Protein AF-A0A7S3R9G3-F1 (afdb_monomer_lite)

Radius of gyration: 30.03 Å; chains: 1; bounding box: 36×26×116 Å

Structure (mmCIF, N/CA/C/O backbone):
data_AF-A0A7S3R9G3-F1
#
_entry.id   AF-A0A7S3R9G3-F1
#
loop_
_atom_site.group_PDB
_atom_site.id
_atom_site.type_symbol
_atom_site.label_atom_id
_atom_site.label_alt_id
_atom_site.label_comp_id
_atom_site.label_asym_id
_atom_site.label_entity_id
_atom_site.label_seq_id
_atom_site.pdbx_PDB_ins_code
_atom_site.Cartn_x
_atom_site.Cartn_y
_atom_site.Cartn_z
_atom_site.occupancy
_atom_site.B_iso_or_equiv
_atom_site.auth_seq_id
_atom_site.auth_comp_id
_atom_site.auth_asym_id
_atom_site.auth_atom_id
_atom_site.pdbx_PDB_model_num
ATOM 1 N N . MET A 1 1 ? -21.595 9.672 89.995 1.00 48.03 1 MET A N 1
ATOM 2 C CA . MET A 1 1 ? -22.016 8.463 89.272 1.00 48.03 1 MET A CA 1
ATOM 3 C C . MET A 1 1 ? -22.973 8.930 88.204 1.00 48.03 1 MET A C 1
ATOM 5 O O . MET A 1 1 ? -24.025 9.427 88.570 1.00 48.03 1 MET A O 1
ATOM 9 N N . ASP A 1 2 ? -22.516 8.939 86.957 1.00 40.75 2 ASP A N 1
ATOM 10 C CA . ASP A 1 2 ? -23.247 8.344 85.834 1.00 40.75 2 ASP A CA 1
ATOM 11 C C . ASP A 1 2 ? -22.292 8.276 84.635 1.00 40.75 2 ASP A C 1
ATOM 13 O O . ASP A 1 2 ? -21.876 9.292 84.078 1.00 40.75 2 ASP A O 1
ATOM 17 N N . GLU A 1 3 ? -21.860 7.048 84.352 1.00 55.16 3 GLU A N 1
ATOM 18 C CA . GLU A 1 3 ? -21.276 6.604 83.087 1.00 55.16 3 GLU A CA 1
ATOM 19 C C . GLU A 1 3 ? -22.415 6.401 82.076 1.00 55.16 3 GLU A C 1
ATOM 21 O O . GLU A 1 3 ? -23.516 6.018 82.468 1.00 55.16 3 GLU A O 1
ATOM 26 N N . GLY A 1 4 ? -22.158 6.600 80.781 1.00 44.22 4 GLY A N 1
ATOM 27 C CA . GLY A 1 4 ? -23.136 6.233 79.756 1.00 44.22 4 GLY A CA 1
ATOM 28 C C . GLY A 1 4 ? -22.740 6.591 78.325 1.00 44.22 4 GLY A C 1
ATOM 29 O O . GLY A 1 4 ? -23.194 7.601 77.803 1.00 44.22 4 GLY A O 1
ATOM 30 N N . ASP A 1 5 ? -21.923 5.724 77.721 1.00 47.97 5 ASP A N 1
ATOM 31 C CA . ASP A 1 5 ? -21.997 5.266 76.324 1.00 47.97 5 ASP A CA 1
ATOM 32 C C . ASP A 1 5 ? -22.044 6.283 75.160 1.00 47.97 5 ASP A C 1
ATOM 34 O O . ASP A 1 5 ? -23.098 6.585 74.605 1.00 47.97 5 ASP A O 1
ATOM 38 N N . GLU A 1 6 ? -20.864 6.637 74.632 1.00 52.31 6 GLU A N 1
ATOM 39 C CA . GLU A 1 6 ? -20.689 6.943 73.200 1.00 52.31 6 GLU A CA 1
ATOM 40 C C . GLU A 1 6 ? -20.140 5.703 72.473 1.00 52.31 6 GLU A C 1
ATOM 42 O O . GLU A 1 6 ? -18.943 5.541 72.231 1.00 52.31 6 GLU A O 1
ATOM 47 N N . LEU A 1 7 ? -21.062 4.796 72.151 1.00 48.19 7 LEU A N 1
ATOM 48 C CA . LEU A 1 7 ? -20.847 3.632 71.296 1.00 48.19 7 LEU A CA 1
ATOM 49 C C . LEU A 1 7 ? -20.695 4.045 69.820 1.00 48.19 7 LEU A C 1
ATOM 51 O O . LEU A 1 7 ? -21.601 4.604 69.205 1.00 48.19 7 LEU A O 1
ATOM 55 N N . GLU A 1 8 ? -19.529 3.703 69.271 1.00 47.62 8 GLU A N 1
ATOM 56 C CA . GLU A 1 8 ? -19.296 3.191 67.914 1.00 47.62 8 GLU A CA 1
ATOM 57 C C . GLU A 1 8 ? -20.146 3.768 66.767 1.00 47.62 8 GLU A C 1
ATOM 59 O O . GLU A 1 8 ? -21.125 3.178 66.301 1.00 47.62 8 GLU A O 1
ATOM 64 N N . GLN A 1 9 ? -19.659 4.852 66.158 1.00 44.28 9 GLN A N 1
ATOM 65 C CA . GLN A 1 9 ? -20.030 5.182 64.782 1.00 44.28 9 GLN A CA 1
ATOM 66 C C . GLN A 1 9 ? -19.396 4.179 63.800 1.00 44.28 9 GLN A C 1
ATOM 68 O O . GLN A 1 9 ? -18.248 4.289 63.372 1.00 44.28 9 GLN A O 1
ATOM 73 N N . ALA A 1 10 ? -20.215 3.178 63.488 1.00 46.31 10 ALA A N 1
ATOM 74 C CA . ALA A 1 10 ? -20.142 2.143 62.464 1.00 46.31 10 ALA A CA 1
ATOM 75 C C . ALA A 1 10 ? -19.133 2.344 61.293 1.00 46.31 10 ALA A C 1
ATOM 77 O O . ALA A 1 10 ? -19.324 3.216 60.440 1.00 46.31 10 ALA A O 1
ATOM 78 N N . PRO A 1 11 ? -18.169 1.419 61.098 1.00 50.97 11 PRO A N 1
ATOM 79 C CA . PRO A 1 11 ? -17.325 1.341 59.894 1.00 50.97 11 PRO A CA 1
ATOM 80 C C . PRO A 1 11 ? -18.060 0.846 58.623 1.00 50.97 11 PRO A C 1
ATOM 82 O O . PRO A 1 11 ? -17.456 0.740 57.551 1.00 50.97 11 PRO A O 1
ATOM 85 N N . LEU A 1 12 ? -19.366 0.553 58.692 1.00 47.34 12 LEU A N 1
ATOM 86 C CA . LEU A 1 12 ? -20.107 -0.112 57.610 1.00 47.34 12 LEU A CA 1
ATOM 87 C C . LEU A 1 12 ? -20.419 0.765 56.383 1.00 47.34 12 LEU A C 1
ATOM 89 O O . LEU A 1 12 ? -20.574 0.229 55.284 1.00 47.34 12 LEU A O 1
ATOM 93 N N . CYS A 1 13 ? -20.482 2.093 56.513 1.00 47.75 13 CYS A N 1
ATOM 94 C CA . CYS A 1 13 ? -20.833 2.962 55.377 1.00 47.75 13 CYS A CA 1
ATOM 95 C C . CYS A 1 13 ? -19.680 3.156 54.374 1.00 47.75 13 CYS A C 1
ATOM 97 O O . CYS A 1 13 ? -19.922 3.448 53.203 1.00 47.75 13 CYS A O 1
ATOM 99 N N . ARG A 1 14 ? -18.423 2.943 54.789 1.00 47.31 14 ARG A N 1
ATOM 100 C CA . ARG A 1 14 ? -17.243 3.145 53.926 1.00 47.31 14 ARG A CA 1
ATOM 101 C C . ARG A 1 14 ? -16.959 1.948 53.010 1.00 47.31 14 ARG A C 1
ATOM 103 O O . ARG A 1 14 ? -16.459 2.128 51.904 1.00 47.31 14 ARG A O 1
ATOM 110 N N . ALA A 1 15 ? -17.329 0.737 53.433 1.00 48.78 15 ALA A N 1
ATOM 111 C CA . ALA A 1 15 ? -17.083 -0.492 52.675 1.00 48.78 15 ALA A CA 1
ATOM 112 C C . ALA A 1 15 ? -17.969 -0.620 51.418 1.00 48.78 15 ALA A C 1
ATOM 114 O O . ALA A 1 15 ? -17.502 -1.094 50.381 1.00 48.78 15 ALA A O 1
ATOM 115 N N . LYS A 1 16 ? -19.221 -0.135 51.464 1.00 50.09 16 LYS A N 1
ATOM 116 C CA . LYS A 1 16 ? -20.132 -0.166 50.304 1.00 50.09 16 LYS A CA 1
ATOM 117 C C . LYS A 1 16 ? -19.646 0.715 49.147 1.00 50.09 16 LYS A C 1
ATOM 119 O O . LYS A 1 16 ? -19.694 0.274 48.003 1.00 50.09 16 LYS A O 1
ATOM 124 N N . SER A 1 17 ? -19.104 1.899 49.438 1.00 54.81 17 SER A N 1
ATOM 125 C CA . SER A 1 17 ? -18.606 2.840 48.419 1.00 54.81 17 SER A CA 1
ATOM 126 C C . SER A 1 17 ? -17.460 2.252 47.580 1.00 54.81 17 SER A C 1
ATOM 128 O O . SER A 1 17 ? -17.486 2.306 46.351 1.00 54.81 17 SER A O 1
ATOM 130 N N . ASN A 1 18 ? -16.510 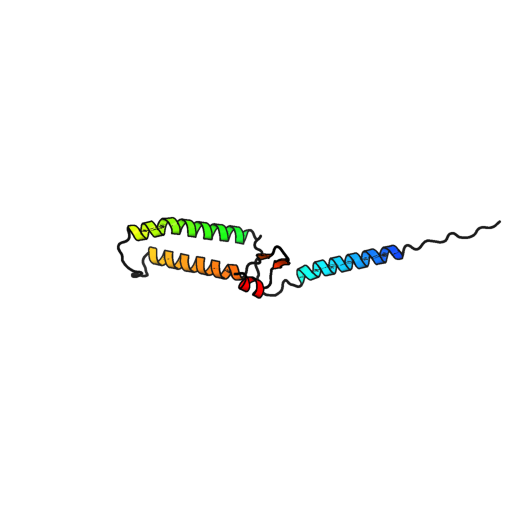1.566 48.224 1.00 56.41 18 ASN A N 1
ATOM 131 C CA . ASN A 1 18 ? -15.375 0.956 47.525 1.00 56.41 18 ASN A CA 1
ATOM 132 C C . ASN A 1 18 ? -15.786 -0.230 46.641 1.00 56.41 18 ASN A C 1
ATOM 134 O O . ASN A 1 18 ? -15.181 -0.446 45.594 1.00 56.41 18 ASN A O 1
ATOM 138 N N . SER A 1 19 ? -16.816 -0.984 47.040 1.00 58.19 19 SER A N 1
ATOM 139 C CA . SER A 1 19 ? -17.321 -2.110 46.245 1.00 58.19 19 SER A CA 1
ATOM 140 C C . SER A 1 19 ? -18.010 -1.651 44.958 1.00 58.19 19 SER A C 1
ATOM 142 O O . SER A 1 19 ? -17.775 -2.248 43.911 1.00 58.19 19 SER A O 1
ATOM 144 N N . VAL A 1 20 ? -18.764 -0.545 45.012 1.00 60.81 20 VAL A N 1
ATOM 145 C CA . VAL A 1 20 ? -19.438 0.042 43.844 1.00 60.81 20 VAL A CA 1
ATOM 146 C C . VAL A 1 20 ? -18.410 0.620 42.872 1.00 60.81 20 VAL A C 1
ATOM 148 O O . VAL A 1 20 ? -18.443 0.307 41.684 1.00 60.81 20 VAL A O 1
ATOM 151 N N . LEU A 1 21 ? -17.416 1.349 43.387 1.00 61.88 21 LEU A N 1
ATOM 152 C CA . LEU A 1 21 ? -16.332 1.905 42.575 1.00 61.88 21 LEU A CA 1
ATOM 153 C C . LEU A 1 21 ? -15.462 0.807 41.932 1.00 61.88 21 LEU A C 1
ATOM 155 O O . LEU A 1 21 ? -14.985 0.951 40.806 1.00 61.88 21 LEU A O 1
ATOM 159 N N . ALA A 1 22 ? -15.261 -0.314 42.634 1.00 63.44 22 ALA A N 1
ATOM 160 C CA . ALA A 1 22 ? -14.571 -1.481 42.095 1.00 63.44 22 ALA A CA 1
ATOM 161 C C . ALA A 1 22 ? -15.400 -2.176 41.008 1.00 63.44 22 ALA A C 1
ATOM 163 O O . ALA A 1 22 ? -14.833 -2.565 39.988 1.00 63.44 22 ALA A O 1
ATOM 164 N N . THR A 1 23 ? -16.723 -2.289 41.176 1.00 60.81 23 THR A N 1
ATOM 165 C CA . THR A 1 23 ? -17.607 -2.838 40.139 1.00 60.81 23 THR A CA 1
ATOM 166 C C . THR A 1 23 ? -17.714 -1.933 38.920 1.00 60.81 23 THR A C 1
ATOM 168 O O . THR A 1 23 ? -17.684 -2.458 37.815 1.00 60.81 23 THR A O 1
ATOM 171 N N . GLU A 1 24 ? -17.744 -0.607 39.075 1.00 60.62 24 GLU A N 1
ATOM 172 C CA . GLU A 1 24 ? -17.727 0.336 37.947 1.00 60.62 24 GLU A CA 1
ATOM 173 C C . GLU A 1 24 ? -16.409 0.259 37.176 1.00 60.62 24 GLU A C 1
ATOM 175 O O . GLU A 1 24 ? -16.412 0.215 35.948 1.00 60.62 24 GLU A O 1
ATOM 180 N N . ARG A 1 25 ? -15.276 0.132 37.876 1.00 64.25 25 ARG A N 1
ATOM 181 C CA . ARG A 1 25 ? -13.972 -0.093 37.233 1.00 64.25 25 ARG A CA 1
ATOM 182 C C . ARG A 1 25 ? -13.883 -1.456 36.553 1.00 64.25 25 ARG A C 1
ATOM 184 O O . ARG A 1 25 ? -13.295 -1.549 35.482 1.00 64.25 25 ARG A O 1
ATOM 191 N N . LEU A 1 26 ? -14.481 -2.498 37.129 1.00 62.56 26 LEU A N 1
ATOM 192 C CA . LEU A 1 26 ? -14.563 -3.827 36.516 1.00 62.56 26 LEU A CA 1
ATOM 193 C C . LEU A 1 26 ? -15.504 -3.855 35.310 1.00 62.56 26 LEU A C 1
ATOM 195 O O . LEU A 1 26 ? -15.203 -4.546 34.345 1.00 62.56 26 LEU A O 1
ATOM 199 N N . LEU A 1 27 ? -16.611 -3.114 35.343 1.00 60.91 27 LEU A N 1
ATOM 200 C CA . LEU A 1 27 ? -17.549 -2.964 34.229 1.00 60.91 27 LEU A CA 1
ATOM 201 C C . LEU A 1 27 ? -16.949 -2.109 33.109 1.00 60.91 27 LEU A C 1
ATOM 203 O O . LEU A 1 27 ? -17.069 -2.497 31.955 1.00 60.91 27 LEU A O 1
ATOM 207 N N . ALA A 1 28 ? -16.221 -1.034 33.425 1.00 61.41 28 ALA A N 1
ATOM 208 C CA . ALA A 1 28 ? -15.474 -0.247 32.442 1.00 61.41 28 ALA A CA 1
ATOM 209 C C . ALA A 1 28 ? -14.317 -1.056 31.827 1.00 61.41 28 ALA A C 1
ATOM 211 O O . ALA A 1 28 ? -14.156 -1.090 30.609 1.00 61.41 28 ALA A O 1
ATOM 212 N N . ALA A 1 29 ? -13.559 -1.791 32.650 1.00 58.06 29 ALA A N 1
ATOM 213 C CA . ALA A 1 29 ? -12.504 -2.682 32.171 1.00 58.06 29 ALA A CA 1
ATOM 214 C C . ALA A 1 29 ? -13.065 -3.861 31.361 1.00 58.06 29 ALA A C 1
ATOM 216 O O . ALA A 1 29 ? -12.437 -4.293 30.399 1.00 58.06 29 ALA A O 1
ATOM 217 N N . LYS A 1 30 ? -14.247 -4.388 31.705 1.00 54.47 30 LYS A N 1
ATOM 218 C CA . LYS A 1 30 ? -14.916 -5.434 30.915 1.00 54.47 30 LYS A CA 1
ATOM 219 C C . LYS A 1 30 ? -15.572 -4.887 29.650 1.00 54.47 30 LYS A C 1
ATOM 221 O O . LYS A 1 30 ? -15.542 -5.592 28.654 1.00 54.47 30 LYS A O 1
ATOM 226 N N . GLY A 1 31 ? -16.087 -3.658 29.653 1.00 50.03 31 GLY A N 1
ATOM 227 C CA . GLY A 1 31 ? -16.610 -2.979 28.462 1.00 50.03 31 GLY A CA 1
ATOM 228 C C . GLY A 1 31 ? -15.534 -2.769 27.396 1.00 50.03 31 GLY A C 1
ATOM 229 O O . GLY A 1 31 ? -15.796 -2.985 26.222 1.00 50.03 31 GLY A O 1
ATOM 230 N N . LEU A 1 32 ? -14.295 -2.492 27.815 1.00 51.94 32 LEU A N 1
ATOM 231 C CA . LEU A 1 32 ? -13.125 -2.443 26.928 1.00 51.94 32 LEU A CA 1
ATOM 232 C C . LEU A 1 32 ? -12.675 -3.822 26.406 1.00 51.94 32 LEU A C 1
ATOM 234 O O . LEU A 1 32 ? -12.059 -3.896 25.350 1.00 51.94 32 LEU A O 1
ATOM 238 N N . ASN A 1 33 ? -12.966 -4.912 27.125 1.00 48.62 33 ASN A N 1
ATOM 239 C CA . ASN A 1 33 ? -12.536 -6.268 26.750 1.00 48.62 33 ASN A CA 1
ATOM 240 C C . ASN A 1 33 ? -13.630 -7.096 26.045 1.00 48.62 33 ASN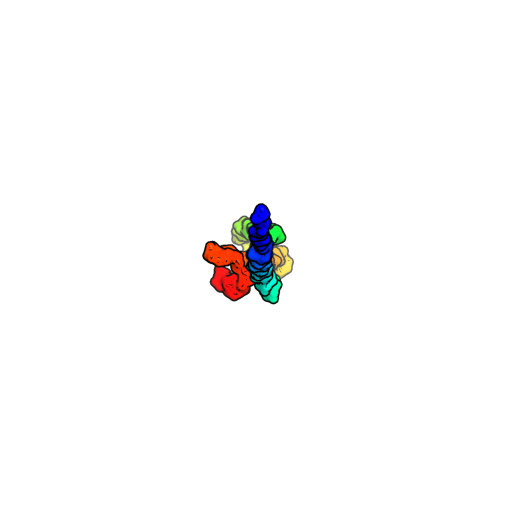 A C 1
ATOM 242 O O . ASN A 1 33 ? -13.321 -8.103 25.411 1.00 48.62 33 ASN A O 1
ATOM 246 N N . ALA A 1 34 ? -14.906 -6.712 26.151 1.00 44.47 34 ALA A N 1
ATOM 247 C CA . ALA A 1 34 ? -16.032 -7.461 25.587 1.00 44.47 34 ALA A CA 1
ATOM 248 C C . ALA A 1 34 ? -16.232 -7.228 24.079 1.00 44.47 34 ALA A C 1
ATOM 250 O O . ALA A 1 34 ? -16.877 -8.042 23.422 1.00 44.47 34 ALA A O 1
ATOM 251 N N . GLU A 1 35 ? -15.635 -6.179 23.511 1.00 46.12 35 GLU A N 1
ATOM 252 C CA . GLU A 1 35 ? -15.683 -5.906 22.067 1.00 46.12 35 GLU A CA 1
ATOM 253 C C . GLU A 1 35 ? -14.530 -6.563 21.282 1.00 46.12 35 GLU A C 1
ATOM 255 O O . GLU A 1 35 ? -14.437 -6.456 20.064 1.00 46.12 35 GLU A O 1
ATOM 260 N N . GLN A 1 36 ? -13.652 -7.315 21.951 1.00 49.34 36 GLN A N 1
ATOM 261 C CA . GLN A 1 36 ? -12.470 -7.925 21.336 1.00 49.34 36 GLN A CA 1
ATOM 262 C C . GLN A 1 36 ? -12.752 -9.316 20.726 1.00 49.34 36 GLN A C 1
ATOM 264 O O . GLN A 1 36 ? -11.951 -10.239 20.886 1.00 49.34 36 GLN A O 1
ATOM 269 N N . SER A 1 37 ? -13.896 -9.516 20.055 1.00 50.59 37 SER A N 1
ATOM 270 C CA . SER A 1 37 ? -14.272 -10.850 19.538 1.00 50.59 37 SER A CA 1
ATOM 271 C C . SER A 1 37 ? -14.829 -10.944 18.113 1.00 50.59 37 SER A C 1
ATOM 273 O O . SER A 1 37 ? -15.358 -11.996 17.759 1.00 50.59 37 SER A O 1
ATOM 275 N N . VAL A 1 38 ? -14.651 -9.947 17.236 1.00 47.91 38 VAL A N 1
ATOM 276 C CA . VAL A 1 38 ? -15.067 -10.111 15.826 1.00 47.91 38 VAL A CA 1
ATOM 277 C C . VAL A 1 38 ? -13.995 -9.637 14.844 1.00 47.91 38 VAL A C 1
ATOM 279 O O . VAL A 1 38 ? -13.937 -8.476 14.467 1.00 47.91 38 VAL A O 1
ATOM 282 N N . GLY A 1 39 ? -13.170 -10.588 14.390 1.00 55.78 39 GLY A N 1
ATOM 283 C CA . GLY A 1 39 ? -12.166 -10.386 13.339 1.00 55.78 39 GLY A CA 1
ATOM 284 C C . GLY A 1 39 ? -10.897 -9.695 13.845 1.00 55.78 39 GLY A C 1
ATOM 285 O O . GLY A 1 39 ? -10.946 -8.842 14.719 1.00 55.78 39 GLY A O 1
ATOM 286 N N . ARG A 1 40 ? -9.719 -10.083 13.343 1.00 68.56 40 ARG A N 1
ATOM 287 C CA . ARG A 1 40 ? -8.444 -9.436 13.710 1.00 68.56 40 ARG A CA 1
ATOM 288 C C . ARG A 1 40 ? -8.418 -7.998 13.193 1.00 68.56 40 ARG A C 1
ATOM 290 O O . ARG A 1 40 ? -7.953 -7.763 12.083 1.00 68.56 40 ARG A O 1
ATOM 297 N N . ILE A 1 41 ? -8.898 -7.060 13.994 1.00 77.69 41 ILE A N 1
ATOM 298 C CA . ILE A 1 41 ? -8.791 -5.631 13.716 1.00 77.69 41 ILE A CA 1
ATOM 299 C C . ILE A 1 41 ? -7.495 -5.143 14.345 1.00 77.69 41 ILE A C 1
ATOM 301 O O . ILE A 1 41 ? -7.219 -5.371 15.526 1.00 77.69 41 ILE A O 1
ATOM 305 N N . LEU A 1 42 ? -6.644 -4.556 13.515 1.00 80.56 42 LEU A N 1
ATOM 306 C CA . LEU A 1 42 ? -5.306 -4.140 13.877 1.00 80.56 42 LEU A CA 1
ATOM 307 C C . LEU A 1 42 ? -5.351 -2.720 14.438 1.00 80.56 42 LEU A C 1
ATOM 309 O O . LEU A 1 42 ? -5.934 -1.812 13.846 1.00 80.56 42 LEU A O 1
ATOM 313 N N . SER A 1 43 ? -4.693 -2.515 15.578 1.00 81.12 43 SER A N 1
ATOM 314 C CA . SER A 1 43 ? -4.529 -1.169 16.117 1.00 81.12 43 SER A CA 1
ATOM 315 C C . SER A 1 43 ? -3.582 -0.354 15.217 1.00 81.12 43 SER A C 1
ATOM 317 O O . SER A 1 43 ? -2.475 -0.825 14.929 1.00 81.12 43 SER A O 1
ATOM 319 N N . PRO A 1 44 ? -3.934 0.887 14.832 1.00 81.75 44 PRO A N 1
ATOM 320 C CA . PRO A 1 44 ? -3.080 1.774 14.033 1.00 81.75 44 PRO A CA 1
ATOM 321 C C . PRO A 1 44 ? -1.766 2.129 14.747 1.00 81.75 44 PRO A C 1
ATOM 323 O O . PRO A 1 44 ? -0.768 2.483 14.117 1.00 81.75 44 PRO A O 1
ATOM 326 N N . HIS A 1 45 ? -1.725 1.983 16.073 1.00 82.69 45 HIS A N 1
ATOM 327 C CA . HIS A 1 45 ? -0.539 2.247 16.881 1.00 82.69 45 HIS A CA 1
ATOM 328 C C . HIS A 1 45 ? 0.464 1.082 16.891 1.00 82.69 45 HIS A C 1
ATOM 330 O O . HIS A 1 45 ? 1.551 1.215 17.461 1.00 82.69 45 HIS A O 1
ATOM 336 N N . HIS A 1 46 ? 0.149 -0.042 16.240 1.00 85.56 46 HIS A N 1
ATOM 337 C CA . HIS A 1 46 ? 1.027 -1.204 16.216 1.00 85.56 46 HIS A CA 1
ATOM 338 C C . HIS A 1 46 ? 2.323 -0.923 15.433 1.00 85.56 46 HIS A C 1
ATOM 340 O O . HIS A 1 46 ? 2.311 -0.479 14.285 1.00 85.56 46 HIS A O 1
ATOM 346 N N . HIS A 1 47 ? 3.477 -1.235 16.030 1.00 88.38 47 HIS A N 1
ATOM 347 C CA . HIS A 1 47 ? 4.793 -0.956 15.440 1.00 88.38 47 HIS A CA 1
ATOM 348 C C . HIS A 1 47 ? 5.021 -1.669 14.094 1.00 88.38 47 HIS A C 1
ATOM 350 O O . HIS A 1 47 ? 5.633 -1.093 13.197 1.00 88.38 47 HIS A O 1
ATOM 356 N N . TYR A 1 48 ? 4.509 -2.896 13.923 1.00 86.50 48 TYR A N 1
ATOM 357 C CA . TYR A 1 48 ? 4.548 -3.598 12.630 1.00 86.50 48 TYR A CA 1
ATOM 358 C C . TYR A 1 48 ? 3.788 -2.852 11.532 1.00 86.50 48 TYR A C 1
ATOM 360 O O . TYR A 1 48 ? 4.294 -2.760 10.419 1.00 86.50 48 TYR A O 1
ATOM 368 N N . TYR A 1 49 ? 2.628 -2.271 11.846 1.00 87.31 49 TYR A N 1
ATOM 369 C CA . TYR A 1 49 ? 1.848 -1.525 10.864 1.00 87.31 49 TYR A CA 1
ATOM 370 C C . TYR A 1 49 ? 2.563 -0.240 10.432 1.00 87.31 49 TYR A C 1
ATOM 372 O O . TYR A 1 49 ? 2.644 0.053 9.245 1.00 87.31 49 TYR A O 1
ATOM 380 N N . LYS A 1 50 ? 3.195 0.475 11.371 1.00 89.88 50 LYS A N 1
ATOM 381 C CA . LYS A 1 50 ? 4.025 1.646 11.038 1.00 89.88 50 LYS A CA 1
ATOM 382 C C . LYS A 1 50 ? 5.178 1.293 10.095 1.00 89.88 50 LYS A C 1
ATOM 384 O O . LYS A 1 50 ? 5.438 2.028 9.147 1.00 89.88 50 LYS A O 1
ATOM 389 N N . LYS A 1 51 ? 5.851 0.160 10.332 1.00 93.25 51 LYS A N 1
ATOM 390 C CA . LYS A 1 51 ? 6.909 -0.340 9.439 1.00 93.25 51 LYS A CA 1
ATOM 391 C C . LYS A 1 51 ? 6.354 -0.717 8.065 1.00 93.25 51 LYS A C 1
ATOM 393 O O . LYS A 1 51 ? 6.950 -0.332 7.068 1.00 93.25 51 LYS A O 1
ATOM 398 N N . TRP A 1 52 ? 5.223 -1.423 8.017 1.00 92.25 52 TRP A N 1
ATOM 399 C CA . TRP A 1 52 ? 4.540 -1.772 6.768 1.00 92.25 52 TRP A CA 1
ATOM 400 C C . TRP A 1 52 ? 4.187 -0.526 5.951 1.00 92.25 52 TRP A C 1
ATOM 402 O O . TRP A 1 52 ? 4.574 -0.424 4.793 1.00 92.25 52 TRP A O 1
ATOM 412 N N . CYS A 1 53 ? 3.555 0.464 6.583 1.00 92.75 53 CYS A N 1
ATOM 413 C CA . CYS A 1 53 ? 3.205 1.734 5.955 1.00 92.75 53 CYS A CA 1
ATOM 414 C C . CYS A 1 53 ? 4.440 2.445 5.375 1.00 92.75 53 CYS A C 1
ATOM 416 O O . CYS A 1 53 ? 4.411 2.912 4.240 1.00 92.75 53 CYS A O 1
ATOM 418 N N . LEU A 1 54 ? 5.561 2.457 6.106 1.00 94.56 54 LEU A N 1
ATOM 419 C CA . LEU A 1 54 ? 6.812 3.042 5.618 1.00 94.56 54 LEU A CA 1
ATOM 420 C C . LEU A 1 54 ? 7.391 2.282 4.413 1.00 94.56 54 LEU A C 1
ATOM 422 O O . LEU A 1 54 ? 7.912 2.911 3.495 1.00 94.56 54 LEU A O 1
ATOM 426 N N . ILE A 1 55 ? 7.276 0.951 4.390 1.00 93.94 55 ILE A N 1
ATOM 427 C CA . ILE A 1 55 ? 7.695 0.126 3.246 1.00 93.94 55 ILE A CA 1
ATOM 428 C C . ILE A 1 55 ? 6.842 0.451 2.017 1.00 93.94 55 ILE A C 1
ATOM 430 O O . ILE A 1 55 ? 7.398 0.736 0.958 1.00 93.94 55 ILE A O 1
ATOM 434 N N . VAL A 1 56 ? 5.514 0.460 2.161 1.00 95.19 56 VAL A N 1
ATOM 435 C CA . VAL A 1 56 ? 4.581 0.758 1.062 1.00 95.19 56 VAL A CA 1
ATOM 436 C C . VAL A 1 56 ? 4.792 2.179 0.534 1.00 95.19 56 VAL A C 1
ATOM 438 O O . VAL A 1 56 ? 4.870 2.380 -0.676 1.00 95.19 56 VAL A O 1
ATOM 441 N N . ALA A 1 57 ? 4.966 3.161 1.423 1.00 95.06 57 ALA A N 1
ATOM 442 C CA . ALA A 1 57 ? 5.273 4.537 1.039 1.00 95.06 57 ALA A CA 1
ATOM 443 C C . ALA A 1 57 ? 6.613 4.644 0.291 1.00 95.06 57 ALA A C 1
ATOM 445 O O . ALA A 1 57 ? 6.704 5.340 -0.719 1.00 95.06 57 ALA A O 1
ATOM 446 N N . GLY A 1 58 ? 7.643 3.925 0.748 1.00 95.62 58 GLY A N 1
ATOM 447 C CA . GLY A 1 58 ? 8.934 3.860 0.065 1.00 95.62 58 GLY A CA 1
ATOM 448 C C . GLY A 1 58 ? 8.832 3.241 -1.331 1.00 95.62 58 GLY A C 1
ATOM 449 O O . GLY A 1 58 ? 9.400 3.777 -2.279 1.00 95.62 58 GLY A O 1
ATOM 450 N N . MET A 1 59 ? 8.066 2.158 -1.482 1.00 93.56 59 MET A N 1
ATOM 451 C CA . MET A 1 59 ? 7.808 1.535 -2.786 1.00 93.56 59 MET A CA 1
ATOM 452 C C . MET A 1 59 ? 7.051 2.475 -3.728 1.00 93.56 59 MET A C 1
ATOM 454 O O . MET A 1 59 ? 7.433 2.604 -4.888 1.00 93.56 59 MET A O 1
ATOM 458 N N . ALA A 1 60 ? 6.032 3.179 -3.228 1.00 95.06 60 ALA A N 1
ATOM 459 C CA . ALA A 1 60 ? 5.288 4.161 -4.015 1.00 95.06 60 ALA A CA 1
ATOM 460 C C . ALA A 1 60 ? 6.187 5.311 -4.496 1.00 95.06 60 ALA A C 1
ATOM 462 O O . ALA A 1 60 ? 6.097 5.723 -5.650 1.00 95.06 60 ALA A O 1
ATOM 463 N N . LEU A 1 61 ? 7.094 5.794 -3.639 1.00 96.62 61 LEU A N 1
ATOM 464 C CA . LEU A 1 61 ? 8.068 6.822 -4.009 1.00 96.62 61 LEU A CA 1
ATOM 465 C C . LEU A 1 61 ? 9.031 6.329 -5.098 1.00 96.62 61 LEU A C 1
ATOM 467 O O . LEU A 1 61 ? 9.316 7.061 -6.042 1.00 96.62 61 LEU A O 1
ATOM 471 N N . LEU A 1 62 ? 9.526 5.094 -4.977 1.00 93.12 62 LEU A N 1
ATOM 472 C CA . LEU A 1 62 ? 10.400 4.501 -5.989 1.00 93.12 62 LEU A CA 1
ATOM 473 C C . LEU A 1 62 ? 9.682 4.377 -7.335 1.00 93.12 62 LEU A C 1
ATOM 475 O O . LEU A 1 62 ? 10.241 4.789 -8.347 1.00 93.12 62 LEU A O 1
ATOM 479 N N . LEU A 1 63 ? 8.438 3.892 -7.353 1.00 92.00 63 LEU A N 1
ATOM 480 C CA . LEU A 1 63 ? 7.641 3.812 -8.582 1.00 92.00 63 LEU A CA 1
ATOM 481 C C . LEU A 1 63 ? 7.397 5.188 -9.199 1.00 92.00 63 LEU A C 1
ATOM 483 O O . LEU A 1 63 ? 7.585 5.353 -10.398 1.00 92.00 63 LEU A O 1
ATOM 487 N N . ALA A 1 64 ? 7.105 6.205 -8.387 1.00 94.38 64 ALA 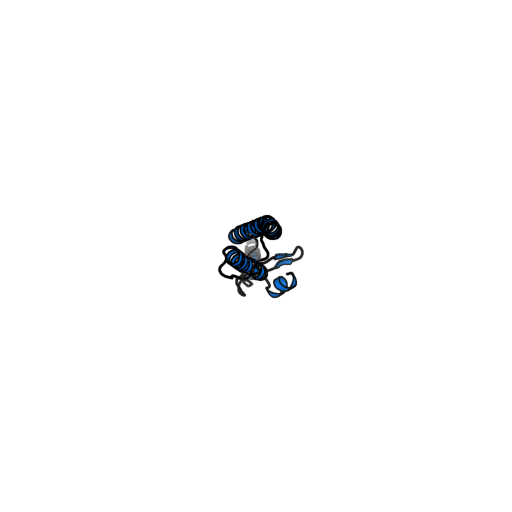A N 1
ATOM 488 C CA . ALA A 1 64 ? 6.922 7.570 -8.880 1.00 94.38 64 ALA A CA 1
ATOM 489 C C . ALA A 1 64 ? 8.160 8.134 -9.609 1.00 94.38 64 ALA A C 1
ATOM 491 O O . ALA A 1 64 ? 8.021 9.045 -10.424 1.00 94.38 64 ALA A O 1
ATOM 492 N N . ILE A 1 65 ? 9.358 7.608 -9.332 1.00 94.75 65 ILE A N 1
ATOM 493 C CA . ILE A 1 65 ? 10.603 7.980 -10.019 1.00 94.75 65 ILE A CA 1
ATOM 494 C C . ILE A 1 65 ? 10.869 7.062 -11.217 1.00 94.75 65 ILE A C 1
ATOM 496 O O . ILE A 1 65 ? 11.261 7.540 -12.282 1.00 94.75 65 ILE A O 1
ATOM 500 N N . ILE A 1 66 ? 10.694 5.750 -11.050 1.00 91.06 66 ILE A N 1
ATOM 501 C CA . ILE A 1 66 ? 11.070 4.763 -12.068 1.00 91.06 66 ILE A CA 1
ATOM 502 C C . ILE A 1 66 ? 10.045 4.727 -13.207 1.00 91.06 66 ILE A C 1
ATOM 504 O O . ILE A 1 66 ? 10.453 4.710 -14.365 1.00 91.06 66 ILE A O 1
ATOM 508 N N . ASP A 1 67 ? 8.745 4.777 -12.916 1.00 90.44 67 ASP A N 1
ATOM 509 C CA . ASP A 1 67 ? 7.680 4.713 -13.925 1.00 90.44 67 ASP A CA 1
ATOM 510 C C . ASP A 1 67 ? 7.814 5.779 -15.025 1.00 90.44 67 ASP A C 1
ATOM 512 O O . ASP A 1 67 ? 7.758 5.409 -16.200 1.00 90.44 67 ASP A O 1
ATOM 516 N N . PRO A 1 68 ? 8.039 7.080 -14.735 1.00 92.00 68 PRO A N 1
ATOM 517 C CA . PRO A 1 68 ? 8.219 8.071 -15.794 1.00 92.00 68 PRO A CA 1
ATOM 518 C C . PRO A 1 68 ? 9.503 7.852 -16.601 1.00 92.00 68 PRO A C 1
ATOM 520 O O . PRO A 1 68 ? 9.505 8.110 -17.803 1.00 92.00 68 PRO A O 1
ATOM 523 N N . LEU A 1 69 ? 10.582 7.354 -15.985 1.00 90.00 69 LEU A N 1
ATOM 524 C CA . LEU A 1 69 ? 11.808 7.002 -16.711 1.00 90.00 69 LEU A CA 1
ATOM 525 C C . LEU A 1 69 ? 11.565 5.813 -17.641 1.00 90.00 69 LEU A C 1
ATOM 527 O O . LEU A 1 69 ? 11.958 5.849 -18.805 1.00 90.00 69 LEU A O 1
ATOM 531 N N . HIS A 1 70 ? 10.875 4.788 -17.149 1.00 86.12 70 HIS A N 1
ATOM 532 C CA . HIS A 1 70 ? 10.496 3.636 -17.949 1.00 86.12 70 HIS A CA 1
ATOM 533 C C . HIS A 1 70 ? 9.599 4.063 -19.115 1.00 86.12 70 HIS A C 1
ATOM 535 O O . HIS A 1 70 ? 9.894 3.743 -20.256 1.00 86.12 70 HIS A O 1
ATOM 541 N N . LEU A 1 71 ? 8.568 4.874 -18.873 1.00 86.94 71 LEU A N 1
ATOM 542 C CA . LEU A 1 71 ? 7.687 5.386 -19.930 1.00 86.94 71 LEU A CA 1
ATOM 543 C C . LEU A 1 71 ? 8.408 6.270 -20.960 1.00 86.94 71 LEU A C 1
ATOM 545 O O . LEU A 1 71 ? 7.999 6.301 -22.118 1.00 86.94 71 LEU A O 1
ATOM 549 N N . ALA A 1 72 ? 9.453 6.997 -20.560 1.00 91.25 72 ALA A N 1
ATOM 550 C CA . ALA A 1 72 ? 10.200 7.880 -21.454 1.00 91.25 72 ALA A CA 1
ATOM 551 C C . ALA A 1 72 ? 11.210 7.142 -22.347 1.00 91.25 72 ALA A C 1
ATOM 553 O O . ALA A 1 72 ? 11.490 7.607 -23.453 1.00 91.25 72 ALA A O 1
ATOM 554 N N . PHE A 1 73 ? 11.780 6.032 -21.868 1.00 87.81 73 PHE A N 1
ATOM 555 C CA . PHE A 1 73 ? 12.890 5.346 -22.540 1.00 87.81 73 PHE A CA 1
ATOM 556 C C . PHE A 1 73 ? 12.574 3.920 -22.994 1.00 87.81 73 PHE A C 1
ATOM 558 O O . PHE A 1 73 ? 13.294 3.401 -23.847 1.00 87.81 73 PHE A O 1
ATOM 565 N N . ALA A 1 74 ? 11.532 3.281 -22.462 1.00 81.69 74 ALA A N 1
ATOM 566 C CA . ALA A 1 74 ? 11.123 1.967 -22.928 1.00 81.69 74 ALA A CA 1
ATOM 567 C C . ALA A 1 74 ? 10.533 2.086 -24.335 1.00 81.69 74 ALA A C 1
ATOM 569 O O . ALA A 1 74 ? 9.616 2.868 -24.601 1.00 81.69 74 ALA A O 1
ATOM 570 N N . THR A 1 75 ? 11.065 1.281 -25.250 1.00 74.12 75 THR A N 1
ATOM 571 C CA . THR A 1 75 ? 10.373 0.953 -26.492 1.00 74.12 75 THR A CA 1
ATOM 572 C C . THR A 1 75 ? 9.073 0.257 -26.114 1.00 74.12 75 THR A C 1
ATOM 574 O O . THR A 1 75 ? 9.069 -0.555 -25.196 1.00 74.12 75 THR A O 1
ATOM 577 N N . ALA A 1 76 ? 7.965 0.629 -26.757 1.00 64.94 76 ALA A N 1
ATOM 578 C CA . ALA A 1 76 ? 6.625 0.146 -26.433 1.00 64.94 76 ALA A CA 1
ATOM 579 C C . ALA A 1 76 ? 6.438 -1.333 -26.812 1.00 64.94 76 ALA A C 1
ATOM 581 O O . ALA A 1 76 ? 5.620 -1.675 -27.665 1.00 64.94 76 ALA A O 1
ATOM 582 N N . ASP A 1 77 ? 7.195 -2.211 -26.173 1.00 60.91 77 ASP A N 1
ATOM 583 C CA . ASP A 1 77 ? 6.846 -3.606 -26.033 1.00 60.91 77 ASP A CA 1
ATOM 584 C C . ASP A 1 77 ? 5.779 -3.629 -24.932 1.00 60.91 77 ASP A C 1
ATOM 586 O O . ASP A 1 77 ? 5.959 -3.068 -23.850 1.00 60.91 77 ASP A O 1
ATOM 590 N N . GLY A 1 78 ? 4.581 -4.114 -25.260 1.00 59.44 78 GLY A N 1
ATOM 591 C CA . GLY A 1 78 ? 3.456 -4.141 -24.323 1.00 59.44 78 GLY A CA 1
ATOM 592 C C . GLY A 1 78 ? 3.742 -5.015 -23.093 1.00 59.44 78 GLY A C 1
ATOM 593 O O . GLY A 1 78 ? 4.865 -5.408 -22.816 1.00 59.44 78 GLY A O 1
ATOM 594 N N . LEU A 1 79 ? 2.700 -5.437 -22.372 1.00 59.50 79 LEU A N 1
ATOM 595 C CA . LEU A 1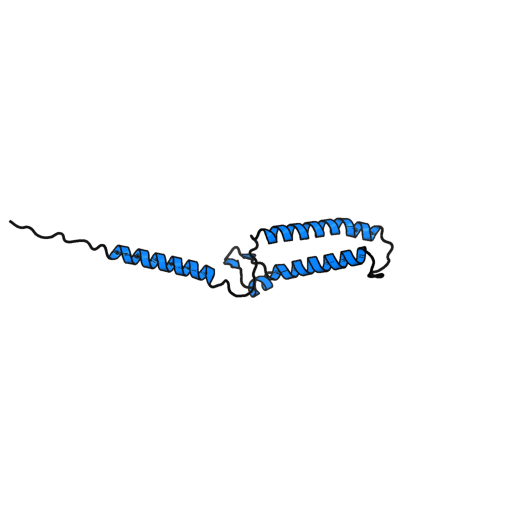 79 ? 2.839 -6.383 -21.245 1.00 59.50 79 LEU A CA 1
ATOM 596 C C . LEU A 1 79 ? 3.368 -7.785 -21.639 1.00 59.50 79 LEU A C 1
ATOM 598 O O . LEU A 1 79 ? 3.360 -8.704 -20.825 1.00 59.50 79 LEU A O 1
ATOM 602 N N . TYR A 1 80 ? 3.753 -7.960 -22.899 1.00 57.69 80 TYR A N 1
ATOM 603 C CA . TYR A 1 80 ? 4.231 -9.186 -23.501 1.00 57.69 80 TYR A CA 1
ATOM 604 C C . TYR A 1 80 ? 5.663 -8.943 -23.988 1.00 57.69 80 TYR A C 1
ATOM 606 O O . TYR A 1 80 ? 5.855 -8.013 -24.775 1.00 57.69 80 TYR A O 1
ATOM 614 N N . PRO A 1 81 ? 6.647 -9.767 -23.602 1.00 72.12 81 PRO A N 1
ATOM 615 C CA . PRO A 1 81 ? 6.528 -11.059 -22.913 1.00 72.12 81 PRO A CA 1
ATOM 616 C C . PRO A 1 81 ? 6.324 -10.957 -21.378 1.00 72.12 81 PRO A C 1
ATOM 618 O O . PRO A 1 81 ? 6.914 -10.111 -20.714 1.00 72.12 81 PRO A O 1
ATOM 621 N N . TYR A 1 82 ? 5.474 -11.823 -20.800 1.00 72.31 82 TYR A N 1
ATOM 622 C CA . TYR A 1 82 ? 5.098 -11.801 -19.363 1.00 72.31 82 TYR A CA 1
ATOM 623 C C . TYR A 1 82 ? 6.215 -12.260 -18.410 1.00 72.31 82 TYR A C 1
ATOM 625 O O . TYR A 1 82 ? 6.099 -12.134 -17.191 1.00 72.31 82 TYR A O 1
ATOM 633 N N . ASP A 1 83 ? 7.267 -12.836 -18.973 1.00 73.81 83 ASP A N 1
ATOM 634 C CA . ASP A 1 83 ? 8.480 -13.318 -18.324 1.00 73.81 83 ASP A CA 1
ATOM 635 C C . ASP A 1 83 ? 9.577 -12.247 -18.228 1.00 73.81 83 ASP A C 1
ATOM 637 O O . ASP A 1 83 ? 10.632 -12.512 -17.649 1.00 73.81 83 ASP A O 1
ATOM 641 N N . ASP A 1 84 ? 9.330 -11.029 -18.724 1.00 84.88 84 ASP A N 1
ATOM 642 C CA . ASP A 1 84 ? 10.262 -9.924 -18.528 1.00 84.88 84 ASP A CA 1
ATOM 643 C C . ASP A 1 84 ? 10.336 -9.502 -17.049 1.00 84.88 84 ASP A C 1
ATOM 645 O O . ASP A 1 84 ? 9.341 -9.462 -16.314 1.00 84.88 84 ASP A O 1
ATOM 649 N N . PHE A 1 85 ? 11.544 -9.144 -16.616 1.00 84.38 85 PHE A N 1
ATOM 650 C CA . PHE A 1 85 ? 11.839 -8.681 -15.265 1.00 84.38 85 PHE A CA 1
ATOM 651 C C . PHE A 1 85 ? 10.921 -7.521 -14.853 1.00 84.38 85 PHE A C 1
ATOM 653 O O . PHE A 1 85 ? 10.447 -7.481 -13.712 1.00 84.38 85 PHE A O 1
ATOM 660 N N . TRP A 1 86 ? 10.626 -6.610 -15.786 1.00 85.12 86 TRP A N 1
ATOM 661 C CA . TRP A 1 86 ? 9.743 -5.475 -15.533 1.00 85.12 86 TRP A CA 1
ATOM 662 C C . TRP A 1 86 ? 8.302 -5.911 -15.244 1.00 85.12 86 TRP A C 1
ATOM 664 O O . TRP A 1 86 ? 7.712 -5.480 -14.251 1.00 85.12 86 TRP A O 1
ATOM 674 N N . ALA A 1 87 ? 7.755 -6.827 -16.048 1.00 85.56 87 ALA A N 1
ATOM 675 C CA . ALA A 1 87 ? 6.410 -7.360 -15.849 1.00 85.56 87 ALA A CA 1
ATOM 676 C C . ALA A 1 87 ? 6.280 -8.057 -14.485 1.00 85.56 87 ALA A C 1
ATOM 678 O O . ALA A 1 87 ? 5.332 -7.797 -13.738 1.00 85.56 87 ALA A O 1
ATOM 679 N N . VAL A 1 88 ? 7.269 -8.875 -14.107 1.00 88.25 88 VAL A N 1
ATOM 680 C CA . VAL A 1 88 ? 7.311 -9.535 -12.791 1.00 88.25 88 VAL A CA 1
ATOM 681 C C . VAL A 1 88 ? 7.314 -8.509 -11.655 1.00 88.25 88 VAL A C 1
ATOM 683 O O . VAL A 1 88 ? 6.558 -8.660 -10.690 1.00 88.25 88 VAL A O 1
ATOM 686 N N . MET A 1 89 ? 8.116 -7.446 -11.768 1.00 88.12 89 MET A N 1
ATOM 687 C CA . MET A 1 89 ? 8.153 -6.377 -10.768 1.00 88.12 89 MET A CA 1
ATOM 688 C C . MET A 1 89 ? 6.786 -5.690 -10.631 1.00 88.12 89 MET A C 1
ATOM 690 O O . MET A 1 89 ? 6.302 -5.519 -9.510 1.00 88.12 89 MET A O 1
ATOM 694 N N . VAL A 1 90 ? 6.138 -5.355 -11.751 1.00 88.56 90 VAL A N 1
ATOM 695 C CA . VAL A 1 90 ? 4.802 -4.737 -11.767 1.00 88.56 90 VAL A CA 1
ATOM 696 C C . VAL A 1 90 ? 3.770 -5.637 -11.082 1.00 88.56 90 VAL A C 1
ATOM 698 O O . VAL A 1 90 ? 3.012 -5.157 -10.237 1.00 88.56 90 VAL A O 1
ATOM 701 N N . TYR A 1 91 ? 3.764 -6.943 -11.364 1.00 90.38 91 TYR A N 1
ATOM 702 C CA . TYR A 1 91 ? 2.841 -7.878 -10.710 1.00 90.38 91 TYR A CA 1
ATOM 703 C C . TYR A 1 91 ? 3.062 -7.972 -9.199 1.00 90.38 91 TYR A C 1
ATOM 705 O O . TYR A 1 91 ? 2.094 -7.953 -8.435 1.00 90.38 91 TYR A O 1
ATOM 713 N N . ILE A 1 92 ? 4.318 -8.035 -8.749 1.00 91.56 92 ILE A N 1
ATOM 714 C CA . ILE A 1 92 ? 4.643 -8.054 -7.317 1.00 91.56 92 ILE A CA 1
ATOM 715 C C . ILE A 1 92 ? 4.146 -6.772 -6.643 1.00 91.56 92 ILE A C 1
ATOM 717 O O . ILE A 1 92 ? 3.489 -6.843 -5.603 1.00 91.56 92 ILE A O 1
ATOM 721 N N . MET A 1 93 ? 4.401 -5.610 -7.249 1.00 91.19 93 MET A N 1
ATOM 722 C CA . MET A 1 93 ? 3.937 -4.327 -6.717 1.00 91.19 93 MET A CA 1
ATOM 723 C C . MET A 1 93 ? 2.411 -4.267 -6.658 1.00 91.19 93 MET A C 1
ATOM 725 O O . MET A 1 93 ? 1.854 -3.878 -5.634 1.00 91.19 93 MET A O 1
ATOM 729 N N . MET A 1 94 ? 1.725 -4.727 -7.705 1.00 92.38 94 MET A N 1
ATOM 730 C CA . MET A 1 94 ? 0.265 -4.791 -7.738 1.00 92.38 94 MET A CA 1
ATOM 731 C C . MET A 1 94 ? -0.299 -5.647 -6.596 1.00 92.38 94 MET A C 1
ATOM 733 O O . MET A 1 94 ? -1.260 -5.241 -5.944 1.00 92.38 94 MET A O 1
ATOM 737 N N . ILE A 1 95 ? 0.318 -6.797 -6.303 1.00 94.00 95 ILE A N 1
ATOM 738 C CA . ILE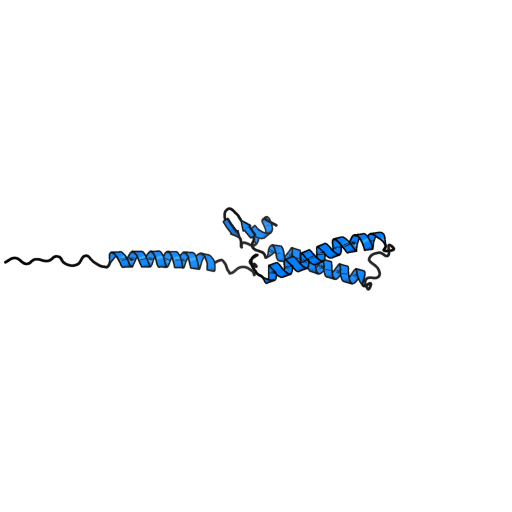 A 1 95 ? -0.078 -7.649 -5.171 1.00 94.00 95 ILE A CA 1
ATOM 739 C C . ILE A 1 95 ? 0.157 -6.929 -3.837 1.00 94.00 95 ILE A C 1
ATOM 741 O O . ILE A 1 95 ? -0.715 -6.968 -2.971 1.00 94.00 95 ILE A O 1
ATOM 745 N N . ILE A 1 96 ? 1.298 -6.255 -3.664 1.00 93.06 96 ILE A N 1
ATOM 746 C CA . ILE A 1 96 ? 1.626 -5.531 -2.426 1.00 93.06 96 ILE A CA 1
ATOM 747 C C . ILE A 1 96 ? 0.643 -4.381 -2.183 1.00 93.06 96 ILE A C 1
ATOM 749 O O . ILE A 1 96 ? 0.099 -4.277 -1.084 1.00 93.06 96 ILE A O 1
ATOM 753 N N . PHE A 1 97 ? 0.367 -3.547 -3.188 1.00 94.81 97 PHE A N 1
ATOM 754 C CA . PHE A 1 97 ? -0.600 -2.452 -3.051 1.00 94.81 97 PHE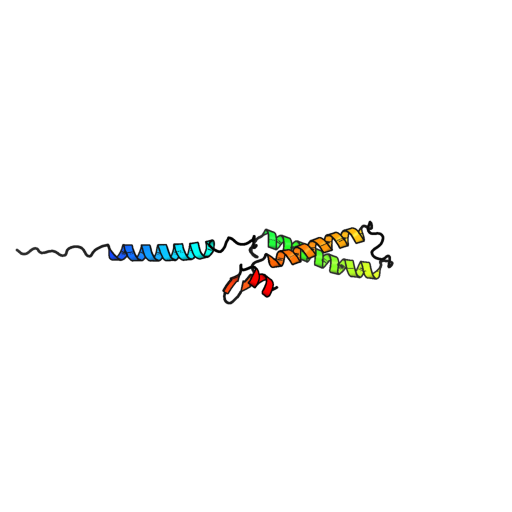 A CA 1
ATOM 755 C C . PHE A 1 97 ? -2.033 -2.959 -2.895 1.00 94.81 97 PHE A C 1
ATOM 757 O O . PHE A 1 97 ? -2.803 -2.384 -2.126 1.00 94.81 97 PHE A O 1
ATOM 764 N N . GLY A 1 98 ? -2.391 -4.059 -3.560 1.00 94.81 98 GLY A N 1
ATOM 765 C CA . GLY A 1 98 ? -3.673 -4.726 -3.344 1.00 94.81 98 GLY A CA 1
ATOM 766 C C . GLY A 1 98 ? -3.819 -5.237 -1.908 1.00 94.81 98 GLY A C 1
ATOM 767 O O . GLY A 1 98 ? -4.858 -5.038 -1.279 1.00 94.81 98 GLY A O 1
ATOM 768 N N . ALA A 1 99 ? -2.760 -5.830 -1.353 1.00 91.81 99 ALA A N 1
ATOM 769 C CA . ALA A 1 99 ? -2.725 -6.250 0.043 1.00 91.81 99 ALA A CA 1
ATOM 770 C C . ALA A 1 99 ? -2.787 -5.054 1.007 1.00 91.81 99 ALA A C 1
ATOM 772 O O . ALA A 1 99 ? -3.494 -5.132 2.010 1.00 91.81 99 ALA A O 1
ATOM 773 N N . ASP A 1 100 ? -2.111 -3.941 0.700 1.00 93.94 100 ASP A N 1
ATOM 774 C CA . ASP A 1 100 ? -2.196 -2.701 1.481 1.00 93.94 100 ASP A CA 1
ATOM 775 C C . ASP A 1 100 ? -3.620 -2.128 1.495 1.00 93.94 100 ASP A C 1
ATOM 777 O O . ASP A 1 100 ? -4.136 -1.780 2.558 1.00 93.94 100 ASP A O 1
ATOM 781 N N . MET A 1 101 ? -4.297 -2.100 0.341 1.00 92.69 101 MET A N 1
ATOM 782 C CA . MET A 1 101 ? -5.708 -1.710 0.266 1.00 92.69 101 MET A CA 1
ATOM 783 C C . MET A 1 101 ? -6.595 -2.622 1.112 1.00 92.69 101 MET A C 1
ATOM 785 O O . MET A 1 101 ? -7.414 -2.127 1.884 1.00 92.69 101 MET A O 1
ATOM 789 N N . ALA A 1 102 ? -6.419 -3.941 1.008 1.00 91.12 102 ALA A N 1
ATOM 790 C CA . ALA A 1 102 ? -7.183 -4.890 1.810 1.00 91.12 102 ALA A CA 1
ATOM 791 C C . ALA A 1 102 ? -6.941 -4.682 3.313 1.00 91.12 102 ALA A C 1
ATOM 793 O O . ALA A 1 102 ? -7.888 -4.718 4.096 1.00 91.12 102 ALA A O 1
ATOM 794 N N . LEU A 1 103 ? -5.693 -4.419 3.715 1.00 89.25 103 LEU A N 1
ATOM 795 C CA . LEU A 1 103 ? -5.313 -4.238 5.114 1.00 89.25 103 LEU A CA 1
ATOM 796 C C . LEU A 1 103 ? -6.033 -3.051 5.764 1.00 89.25 103 LEU A C 1
ATOM 798 O O . LEU A 1 103 ? -6.363 -3.126 6.944 1.00 89.25 103 LEU A O 1
ATOM 802 N N . LYS A 1 104 ? -6.334 -1.990 5.011 1.00 88.81 104 LYS A N 1
ATOM 803 C CA . LYS A 1 104 ? -6.998 -0.791 5.544 1.00 88.81 104 LYS A CA 1
ATOM 804 C C . LYS A 1 104 ? -8.428 -1.035 6.023 1.00 88.81 104 LYS A C 1
ATOM 806 O O . LYS A 1 104 ? -8.837 -0.405 6.991 1.00 88.81 104 LYS A O 1
ATOM 811 N N . PHE A 1 105 ? -9.129 -2.027 5.473 1.00 88.25 105 PHE A N 1
ATOM 812 C CA . PHE A 1 105 ? -10.431 -2.464 5.998 1.00 88.25 105 PHE A CA 1
ATOM 813 C C . PHE A 1 105 ? -10.341 -3.182 7.352 1.00 88.25 105 PHE A C 1
ATOM 815 O O . PHE A 1 105 ? -11.354 -3.375 8.022 1.00 88.25 105 PHE A O 1
ATOM 822 N N . PHE A 1 106 ? -9.138 -3.581 7.769 1.00 86.94 106 PHE A N 1
ATOM 823 C CA . PHE A 1 106 ? -8.889 -4.245 9.047 1.00 86.94 106 PHE A CA 1
ATOM 824 C C . PHE A 1 106 ? -8.229 -3.322 10.071 1.00 86.94 106 PHE A C 1
ATOM 826 O O . PHE A 1 106 ? -7.790 -3.806 11.112 1.00 86.94 106 PHE A O 1
ATOM 833 N N . ILE A 1 107 ? -8.119 -2.020 9.804 1.00 86.69 107 ILE A N 1
ATOM 834 C CA . ILE A 1 107 ? -7.437 -1.080 10.695 1.00 86.69 107 ILE A CA 1
ATOM 835 C C . ILE A 1 107 ? -8.458 -0.201 11.396 1.00 86.69 107 ILE A C 1
ATOM 837 O O . ILE A 1 107 ? -9.305 0.419 10.760 1.00 86.69 107 ILE A O 1
ATOM 841 N N . ALA A 1 108 ? -8.345 -0.138 12.721 1.00 87.81 108 ALA A N 1
ATOM 842 C CA . ALA A 1 108 ? -9.123 0.802 13.514 1.00 87.81 108 ALA A CA 1
ATOM 843 C C . ALA A 1 108 ? -8.693 2.243 13.204 1.00 87.81 108 ALA A C 1
ATOM 845 O O . ALA A 1 108 ? -7.500 2.520 13.045 1.00 87.81 108 ALA A O 1
ATOM 846 N N . TYR A 1 109 ? -9.652 3.161 13.154 1.00 87.56 109 TYR A N 1
ATOM 847 C CA . TYR A 1 109 ? -9.388 4.588 12.981 1.00 87.56 109 TYR A CA 1
ATOM 848 C C . TYR A 1 109 ? -9.794 5.364 14.237 1.00 87.56 109 TYR A C 1
ATOM 850 O O . TYR A 1 109 ? -10.571 4.876 15.059 1.00 87.56 109 TYR A O 1
ATOM 858 N N . ASP A 1 110 ? -9.219 6.554 14.393 1.00 86.38 110 ASP A N 1
ATOM 859 C CA . ASP A 1 110 ? -9.510 7.450 15.510 1.00 86.38 110 ASP A CA 1
ATOM 860 C C . ASP A 1 110 ? -10.597 8.444 15.085 1.00 86.38 110 ASP A C 1
ATOM 862 O O . ASP A 1 110 ? -10.401 9.212 14.139 1.00 86.38 110 ASP A O 1
ATOM 866 N N . ASP A 1 111 ? -11.755 8.380 15.736 1.00 86.88 111 ASP A N 1
ATOM 867 C CA . ASP A 1 111 ? -12.868 9.304 15.540 1.00 86.88 111 ASP A CA 1
ATOM 868 C C . ASP A 1 111 ? -12.807 10.387 16.636 1.00 86.88 111 ASP A C 1
ATOM 870 O O . ASP A 1 111 ? -12.839 10.047 17.823 1.00 86.88 111 ASP A O 1
ATOM 874 N N . PRO A 1 112 ? -12.742 11.688 16.295 1.00 82.25 112 PRO A N 1
ATOM 875 C CA . PRO A 1 112 ? -12.651 12.756 17.291 1.00 82.25 112 PRO A CA 1
ATOM 876 C C . PRO A 1 112 ? -13.847 12.811 18.255 1.00 82.25 112 PRO A C 1
ATOM 878 O O . PRO A 1 112 ? -13.704 13.343 19.357 1.00 82.25 112 PRO A O 1
ATOM 881 N N . GLU A 1 113 ? -15.013 12.276 17.877 1.00 86.75 113 GLU A N 1
ATOM 882 C CA . GLU A 1 113 ? -16.217 12.294 18.716 1.00 86.75 113 GLU A CA 1
ATOM 883 C C . GLU A 1 113 ? -16.387 11.019 19.555 1.00 86.75 113 GLU A C 1
ATOM 885 O O . GLU A 1 113 ? -16.942 11.067 20.655 1.00 86.75 113 GLU A O 1
ATOM 890 N N . ARG A 1 114 ? -15.925 9.871 19.044 1.00 74.44 114 ARG A N 1
ATOM 891 C CA . ARG A 1 114 ? -16.185 8.538 19.626 1.00 74.44 114 ARG A CA 1
ATOM 892 C C . ARG A 1 114 ? -14.936 7.830 20.151 1.00 74.44 114 ARG A C 1
ATOM 894 O O . ARG A 1 114 ? -15.059 6.815 20.836 1.00 74.44 114 ARG A O 1
ATOM 901 N N . GLY A 1 115 ? -13.752 8.369 19.876 1.00 81.44 115 GLY A N 1
ATOM 902 C CA . GLY A 1 115 ? -12.476 7.706 20.118 1.00 81.44 115 GLY A CA 1
ATOM 903 C C . GLY A 1 115 ? -12.198 6.611 19.085 1.00 81.44 115 GLY A C 1
ATOM 904 O O . GLY A 1 115 ? -12.653 6.665 17.947 1.00 81.44 115 GLY A O 1
ATOM 905 N N . MET A 1 116 ? -11.438 5.589 19.475 1.00 82.88 116 MET A N 1
ATOM 906 C CA . MET A 1 116 ? -11.005 4.528 18.559 1.00 82.88 116 MET A CA 1
ATOM 907 C C . MET A 1 116 ? -12.158 3.596 18.170 1.00 82.88 116 MET A C 1
ATOM 909 O O . MET A 1 116 ? -12.716 2.907 19.025 1.00 82.88 116 MET A O 1
ATOM 913 N N . VAL A 1 117 ? -12.460 3.530 16.873 1.00 85.44 117 VAL A N 1
ATOM 914 C CA . VAL A 1 117 ? -13.546 2.713 16.318 1.00 85.44 117 VAL A CA 1
ATOM 915 C C . VAL A 1 117 ? -13.004 1.382 15.804 1.00 85.44 117 VAL A C 1
ATOM 917 O O . VAL A 1 117 ? -12.134 1.341 14.932 1.00 85.44 117 VAL A O 1
ATOM 920 N N . TYR A 1 118 ? -13.561 0.284 16.320 1.00 82.50 118 TYR A N 1
ATOM 921 C CA . TYR A 1 118 ? -13.200 -1.087 15.947 1.00 82.50 118 TYR A CA 1
ATOM 922 C C . TYR A 1 118 ? -14.324 -1.816 15.204 1.00 82.50 118 TYR A C 1
ATOM 924 O O . TYR A 1 118 ? -14.208 -3.003 14.952 1.00 82.50 118 TYR A O 1
ATOM 932 N N . GLU A 1 119 ? -15.425 -1.171 14.826 1.00 83.50 119 GLU A N 1
ATOM 933 C CA . GLU A 1 119 ? -16.491 -1.883 14.116 1.00 83.50 119 GLU A CA 1
ATOM 934 C C . GLU A 1 119 ? -16.172 -2.002 12.612 1.00 83.50 119 GLU A C 1
ATOM 936 O O . GLU A 1 119 ? -16.062 -0.975 11.936 1.00 83.50 119 GLU A O 1
ATOM 941 N N . PRO A 1 120 ? -16.121 -3.216 12.020 1.00 81.88 120 PRO A N 1
ATOM 942 C CA . PRO A 1 120 ? -15.802 -3.399 10.598 1.00 81.88 120 PRO A CA 1
ATOM 943 C C . PRO A 1 120 ? -16.726 -2.634 9.645 1.00 81.88 120 PRO A C 1
ATOM 945 O O . PRO A 1 120 ? -16.297 -2.171 8.593 1.00 81.88 120 PRO A O 1
ATOM 948 N N . LYS A 1 121 ? -18.008 -2.497 10.011 1.00 85.06 121 LYS A N 1
ATOM 949 C CA . LYS A 1 121 ? -18.994 -1.761 9.210 1.00 85.06 121 LYS A CA 1
ATOM 950 C C . LYS A 1 121 ? -18.703 -0.262 9.187 1.00 85.06 121 LYS A C 1
ATOM 952 O O . LYS A 1 121 ? -18.828 0.348 8.134 1.00 85.06 121 LYS A O 1
ATOM 957 N N . LEU A 1 122 ? -18.316 0.311 10.329 1.00 82.44 122 LEU A N 1
ATOM 958 C CA . LEU A 1 122 ? -17.940 1.722 10.422 1.00 82.44 122 LEU A CA 1
ATOM 959 C C . LEU A 1 122 ? -16.613 1.975 9.702 1.00 82.44 122 LEU A C 1
ATOM 961 O O . LEU A 1 122 ? -16.511 2.939 8.951 1.00 82.44 122 LEU A O 1
ATOM 965 N N . ILE A 1 123 ? -15.641 1.068 9.848 1.00 85.00 123 ILE A N 1
ATOM 966 C CA . ILE A 1 123 ? -14.357 1.139 9.135 1.00 85.00 123 ILE A CA 1
ATOM 967 C C . ILE A 1 123 ? -14.580 1.137 7.616 1.00 85.00 123 ILE A C 1
ATOM 969 O O . ILE A 1 123 ? -14.065 2.011 6.928 1.00 85.00 123 ILE A O 1
ATOM 973 N N . ALA A 1 124 ? -15.392 0.214 7.093 1.00 84.31 124 ALA A N 1
ATOM 974 C CA . ALA A 1 124 ? -15.684 0.130 5.660 1.00 84.31 124 ALA A CA 1
ATOM 975 C C . ALA A 1 124 ? -16.541 1.289 5.121 1.00 84.31 124 ALA A C 1
ATOM 977 O O . ALA A 1 124 ? -16.550 1.516 3.921 1.00 84.31 124 ALA A O 1
ATOM 978 N N . MET A 1 125 ? -17.291 1.991 5.975 1.00 86.44 125 MET A N 1
ATOM 979 C CA . MET A 1 125 ? -18.064 3.173 5.574 1.00 86.44 125 MET A CA 1
ATOM 980 C C . MET A 1 125 ? -17.201 4.440 5.541 1.00 86.44 125 MET A C 1
ATOM 982 O O . MET A 1 125 ? -17.498 5.364 4.789 1.00 86.44 125 MET A O 1
ATOM 986 N N . ASN A 1 126 ? -16.161 4.489 6.374 1.00 85.88 126 ASN A N 1
ATOM 987 C CA . ASN A 1 126 ? -15.213 5.597 6.430 1.00 85.88 126 ASN A CA 1
ATOM 988 C C . ASN A 1 126 ? -14.123 5.514 5.344 1.00 85.88 126 ASN A C 1
ATOM 990 O O . ASN A 1 126 ? -13.490 6.525 5.044 1.00 85.88 126 ASN A O 1
ATOM 994 N N . TYR A 1 127 ? -13.879 4.318 4.802 1.00 80.75 127 TYR A N 1
ATOM 995 C CA . TYR A 1 127 ? -12.837 4.038 3.814 1.00 80.75 127 TYR A CA 1
ATOM 996 C C . TYR A 1 127 ? -13.381 4.041 2.381 1.00 80.75 127 TYR A C 1
ATOM 998 O O . TYR A 1 127 ? -12.733 4.667 1.511 1.00 80.75 127 TYR A O 1
#

pLDDT: mean 75.6, std 17.26, range [40.75, 96.62]

Organism: Dunaliella tertiolecta (NCBI:txid3047)

Foldseek 3Di:
DDDDDPDDPDPPVVVVVVVVVVVVVVVVVVVVVVPPPDDQQDECPDPVNVVLVVVLVVVVVVCVVVVVVCVVPPDPPDCPPCPDPVNVVVVVNVVSVVVVVVNQLRYWDQDPVPGTDRDSVVSVVVD

Sequence (127 aa):
MDEGDELEQAPLCRAKSNSVLATERLLAAKGLNAEQSVGRILSPHHHYYKKWCLIVAGMALLLAIIDPLHLAFATADGLYPYDDFWAVMVYIMMIIFGADMALKFFIAYDDPERGMVYEPKLIAMNY

Secondary structure (DSSP, 8-state):
----------THHHHHHHHHHHHHHHHHHHHHHHTTTSS-PBPTT-HHHHHHHHHHHHHHHHHHHHHHHHHHHS----S-STTSHHHHHHHHHHHHHHHHHHHHTTB-EEETTTEEE--HHHHHHH-